Protein AF-A0A960UUC8-F1 (afdb_monomer_lite)

Structure (mmCIF, N/CA/C/O backbone):
data_AF-A0A960UUC8-F1
#
_entry.id   AF-A0A960UUC8-F1
#
loop_
_atom_site.group_PDB
_atom_site.id
_atom_site.type_symbol
_atom_site.label_a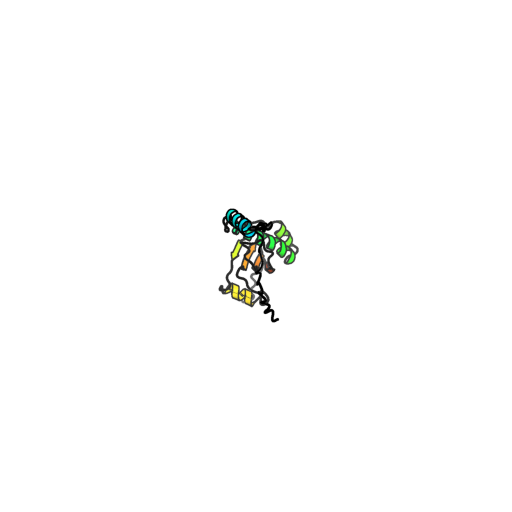tom_id
_atom_site.label_alt_id
_atom_site.label_comp_id
_atom_site.label_asym_id
_atom_site.label_entity_id
_atom_site.label_seq_id
_atom_site.pdbx_PDB_ins_code
_atom_site.Cartn_x
_atom_site.Cartn_y
_atom_site.Cartn_z
_atom_site.occupancy
_atom_site.B_iso_or_equiv
_atom_site.auth_seq_id
_atom_site.auth_comp_id
_atom_site.auth_asym_id
_atom_site.auth_atom_id
_atom_site.pdbx_PDB_model_num
ATOM 1 N N . MET A 1 1 ? -47.569 -48.998 79.749 1.00 40.50 1 MET A N 1
ATOM 2 C CA . MET A 1 1 ? -46.289 -49.192 79.040 1.00 40.50 1 MET A CA 1
ATOM 3 C C . MET A 1 1 ? -46.580 -49.240 77.546 1.00 40.50 1 MET A C 1
ATOM 5 O O . MET A 1 1 ? -47.099 -50.248 77.099 1.00 40.50 1 MET A O 1
ATOM 9 N N . LEU A 1 2 ? -46.364 -48.131 76.827 1.00 38.78 2 LEU A N 1
ATOM 10 C CA . LEU A 1 2 ? -46.160 -48.044 75.367 1.00 38.78 2 LEU A CA 1
ATOM 11 C C . LEU A 1 2 ? -45.965 -46.560 75.017 1.00 38.78 2 LEU A C 1
ATOM 13 O O . LEU A 1 2 ? -46.898 -45.767 75.089 1.00 38.78 2 LEU A O 1
ATOM 17 N N . VAL A 1 3 ? -44.715 -46.189 74.741 1.00 39.50 3 VAL A N 1
ATOM 18 C CA . VAL A 1 3 ? -44.291 -44.844 74.336 1.00 39.50 3 VAL A CA 1
ATOM 19 C C . VAL A 1 3 ? -44.270 -44.823 72.809 1.00 39.50 3 VAL A C 1
ATOM 21 O O . VAL A 1 3 ? -43.495 -45.552 72.198 1.00 39.50 3 VAL A O 1
ATOM 24 N N . LEU A 1 4 ? -45.133 -44.013 72.196 1.00 42.62 4 LEU A N 1
ATOM 25 C CA . LEU A 1 4 ? -45.117 -43.730 70.760 1.00 42.62 4 LEU A CA 1
ATOM 26 C C . LEU A 1 4 ? -44.218 -42.512 70.517 1.00 42.62 4 LEU A C 1
ATOM 28 O O . LEU A 1 4 ? -44.592 -41.383 70.825 1.00 42.62 4 LEU A O 1
ATOM 32 N N . LEU A 1 5 ? -43.015 -42.758 69.994 1.00 43.03 5 LEU A N 1
ATOM 33 C CA . LEU A 1 5 ? -42.084 -41.723 69.548 1.00 43.03 5 LEU A CA 1
ATOM 34 C C . LEU A 1 5 ? -42.524 -41.193 68.174 1.00 43.03 5 LEU A C 1
ATOM 36 O O . LEU A 1 5 ? -42.423 -41.893 67.169 1.00 43.03 5 LEU A O 1
ATOM 40 N N . TYR A 1 6 ? -42.990 -39.946 68.135 1.00 46.00 6 TYR A N 1
ATOM 41 C CA . TYR A 1 6 ? -43.136 -39.166 66.906 1.00 46.00 6 TYR A CA 1
ATOM 42 C C . TYR A 1 6 ? -41.778 -38.556 66.542 1.00 46.00 6 TYR A C 1
ATOM 44 O O . TYR A 1 6 ? -41.257 -37.720 67.279 1.00 46.00 6 TYR A O 1
ATOM 52 N N . ILE A 1 7 ? -41.204 -38.951 65.405 1.00 52.28 7 ILE A N 1
ATOM 53 C CA . ILE A 1 7 ? -40.019 -38.300 64.837 1.00 52.28 7 ILE A CA 1
ATOM 54 C C . ILE A 1 7 ? -40.507 -37.234 63.851 1.00 52.28 7 ILE A C 1
ATOM 56 O O . ILE A 1 7 ? -40.934 -37.550 62.744 1.00 52.28 7 ILE A O 1
ATOM 60 N N . PHE A 1 8 ? -40.452 -35.965 64.256 1.00 45.69 8 PHE A N 1
ATOM 61 C CA . PHE A 1 8 ? -40.544 -34.827 63.342 1.00 45.69 8 PHE A CA 1
ATOM 62 C C . PHE A 1 8 ? -39.159 -34.584 62.730 1.00 45.69 8 PHE A C 1
ATOM 64 O O . PHE A 1 8 ? -38.257 -34.085 63.399 1.00 45.69 8 PHE A O 1
ATOM 71 N N . THR A 1 9 ? -38.972 -34.915 61.455 1.00 47.56 9 THR A N 1
ATOM 72 C CA . THR A 1 9 ? -37.813 -34.443 60.689 1.00 47.56 9 THR A CA 1
ATOM 73 C C . THR A 1 9 ? -38.086 -33.018 60.217 1.00 47.56 9 THR A C 1
ATOM 75 O O . THR A 1 9 ? -38.813 -32.804 59.248 1.00 47.56 9 THR A O 1
ATOM 78 N N . ALA A 1 10 ? -37.521 -32.031 60.912 1.00 47.19 10 ALA A N 1
ATOM 79 C CA . ALA A 1 10 ? -37.487 -30.655 60.435 1.00 47.19 10 ALA A CA 1
ATOM 80 C C . ALA A 1 10 ? -36.503 -30.558 59.257 1.00 47.19 10 ALA A C 1
ATOM 82 O O . ALA A 1 10 ? -35.291 -30.663 59.434 1.00 47.19 10 ALA A O 1
ATOM 83 N N . PHE A 1 11 ? -37.029 -30.372 58.047 1.00 48.34 11 PHE A N 1
ATOM 84 C CA . PHE A 1 11 ? -36.235 -30.059 56.863 1.00 48.34 11 PHE A CA 1
ATOM 85 C C . PHE A 1 11 ? -35.792 -28.591 56.966 1.00 48.34 11 PHE A C 1
ATOM 87 O O . PHE A 1 11 ? -36.546 -27.676 56.639 1.00 48.34 11 PHE A O 1
ATOM 94 N N . GLN A 1 12 ? -34.593 -28.347 57.496 1.00 47.09 12 GLN A N 1
ATOM 95 C CA . GLN A 1 12 ? -33.979 -27.022 57.451 1.00 47.09 12 GLN A CA 1
ATOM 96 C C . GLN A 1 12 ? -33.440 -26.790 56.036 1.00 47.09 12 GLN A C 1
ATOM 98 O O . GLN A 1 12 ? -32.377 -27.291 55.675 1.00 47.09 12 GLN A O 1
ATOM 103 N N . GLY A 1 13 ? -34.188 -26.040 55.221 1.00 57.19 13 GLY A N 1
ATOM 104 C CA . GLY A 1 13 ? -33.632 -25.431 54.011 1.00 57.19 13 GLY A CA 1
ATOM 105 C C . GLY A 1 13 ? -32.428 -24.540 54.364 1.00 57.19 13 GLY A C 1
ATOM 106 O O . GLY A 1 13 ? -32.327 -24.080 55.506 1.00 57.19 13 GLY A O 1
ATOM 107 N N . PRO A 1 14 ? -31.493 -24.305 53.427 1.00 52.16 14 PRO A N 1
ATOM 108 C CA . PRO A 1 14 ? -30.281 -23.547 53.713 1.00 52.16 14 PRO A CA 1
ATOM 109 C C . PRO A 1 14 ? -30.632 -22.132 54.195 1.00 52.16 14 PRO A C 1
ATOM 111 O O . PRO A 1 14 ? -31.214 -21.332 53.466 1.00 52.16 14 PRO A O 1
ATOM 114 N N . GLN A 1 15 ? -30.277 -21.838 55.447 1.00 55.38 15 GLN A N 1
ATOM 115 C CA . GLN A 1 15 ? -30.398 -20.516 56.058 1.00 55.38 15 GLN A CA 1
ATOM 116 C C . GLN A 1 15 ? -29.328 -19.595 55.464 1.00 55.38 15 GLN A C 1
ATOM 118 O O . GLN A 1 15 ? -28.169 -19.623 55.881 1.00 55.38 15 GLN A O 1
ATOM 123 N N . ILE A 1 16 ? -29.699 -18.787 54.471 1.00 58.50 16 ILE A N 1
ATOM 124 C CA . ILE A 1 16 ? -28.826 -17.728 53.957 1.00 58.50 16 ILE A CA 1
ATOM 125 C C . ILE A 1 16 ? -28.850 -16.580 54.979 1.00 58.50 16 ILE A C 1
ATOM 127 O O . ILE A 1 16 ? -29.887 -15.972 55.230 1.00 58.50 16 ILE A O 1
ATOM 131 N N . SER A 1 17 ? -27.705 -16.331 55.614 1.00 53.59 17 SER A N 1
ATOM 132 C CA . SER A 1 17 ? -27.506 -15.307 56.650 1.00 53.59 17 SER A CA 1
ATOM 133 C C . SER A 1 17 ? -27.859 -13.881 56.167 1.00 53.59 17 SER A C 1
ATOM 135 O O . SER A 1 17 ? -27.459 -13.518 55.058 1.00 53.59 17 SER A O 1
ATOM 137 N N . PRO A 1 18 ? -28.474 -13.016 57.010 1.00 52.72 18 PRO A N 1
ATOM 138 C CA . PRO A 1 18 ? -28.721 -11.594 56.707 1.00 52.72 18 PRO A CA 1
ATOM 139 C C . PRO A 1 18 ? -27.445 -10.759 56.499 1.00 52.72 18 PRO A C 1
ATOM 141 O O . PRO A 1 18 ? -27.513 -9.623 56.037 1.00 52.72 18 PRO A O 1
ATOM 144 N N . TRP A 1 19 ? -26.279 -11.307 56.857 1.00 43.59 19 TRP A N 1
ATOM 145 C CA . TRP A 1 19 ? -24.968 -10.658 56.755 1.00 43.59 19 TRP A CA 1
ATOM 146 C C . TRP A 1 19 ? -24.202 -11.020 55.488 1.00 43.59 19 TRP A C 1
ATOM 148 O O . TRP A 1 19 ? -23.031 -10.654 55.368 1.00 43.59 19 TRP A O 1
ATOM 158 N N . ALA A 1 20 ? -24.833 -11.710 54.536 1.00 48.94 20 ALA A N 1
ATOM 159 C CA . ALA A 1 20 ? -24.329 -11.774 53.175 1.00 48.94 20 ALA A CA 1
ATOM 160 C C . ALA A 1 20 ? -24.426 -10.368 52.562 1.00 48.94 20 ALA A C 1
ATOM 162 O O . ALA A 1 20 ? -25.294 -10.080 51.741 1.00 48.94 20 ALA A O 1
ATOM 163 N N . LYS A 1 21 ? -23.530 -9.461 52.985 1.00 53.62 21 LYS A N 1
ATOM 164 C CA . LYS A 1 21 ? -23.142 -8.320 52.168 1.00 53.62 21 LYS A CA 1
ATOM 165 C C . LYS A 1 21 ? -22.867 -8.922 50.804 1.00 53.62 21 LYS A C 1
ATOM 167 O O . LYS A 1 21 ? -22.003 -9.791 50.689 1.00 53.62 21 LYS A O 1
ATOM 172 N N . ILE A 1 22 ? -23.629 -8.490 49.807 1.00 57.94 22 ILE A N 1
ATOM 173 C CA . ILE A 1 22 ? -23.213 -8.587 48.419 1.00 57.94 22 ILE A CA 1
ATOM 174 C C . ILE A 1 22 ? -21.853 -7.897 48.424 1.00 57.94 22 ILE A C 1
ATOM 176 O O . ILE A 1 22 ? -21.765 -6.674 48.502 1.00 57.94 22 ILE A O 1
ATOM 180 N N . VAL A 1 23 ? -20.790 -8.690 48.535 1.00 55.22 23 VAL A N 1
ATOM 181 C CA . VAL A 1 23 ? -19.443 -8.214 48.295 1.00 55.22 23 VAL A CA 1
ATOM 182 C C . VAL A 1 23 ? -19.514 -7.893 46.820 1.00 55.22 23 VAL A C 1
ATOM 184 O O . VAL A 1 23 ? -19.532 -8.814 46.004 1.00 55.22 23 VAL A O 1
ATOM 187 N N . GLU A 1 24 ? -19.711 -6.615 46.490 1.00 57.19 24 GLU A N 1
ATOM 188 C CA . GLU A 1 24 ? -19.490 -6.146 45.133 1.00 57.19 24 GLU A CA 1
ATOM 189 C C . GLU A 1 24 ? -18.109 -6.664 44.769 1.00 57.19 24 GLU A C 1
ATOM 191 O O . GLU A 1 24 ? -17.103 -6.282 45.375 1.00 57.19 24 GLU A O 1
ATOM 196 N N . GLN A 1 25 ? -18.086 -7.667 43.891 1.00 60.41 25 GLN A N 1
ATOM 197 C CA . GLN A 1 25 ? -16.828 -8.218 43.446 1.00 60.41 25 GLN A CA 1
ATOM 198 C C . GLN A 1 25 ? -16.075 -7.053 42.809 1.00 60.41 25 GLN A C 1
ATOM 200 O O . GLN A 1 25 ? -16.657 -6.361 41.966 1.00 60.41 25 GLN A O 1
ATOM 205 N N . PRO A 1 26 ? -14.823 -6.791 43.208 1.00 60.09 26 PRO A N 1
ATOM 206 C CA . PRO A 1 26 ? -14.022 -5.798 42.518 1.00 60.09 26 PRO A CA 1
ATOM 207 C C . PRO A 1 26 ? -13.997 -6.169 41.030 1.00 60.09 26 PRO A C 1
ATOM 209 O O . PRO A 1 26 ? -13.594 -7.273 40.669 1.00 60.09 26 PRO A O 1
ATOM 212 N N . GLY A 1 27 ? -14.510 -5.270 40.189 1.00 61.78 27 GLY A N 1
ATOM 213 C CA . GLY A 1 27 ? -14.677 -5.494 38.754 1.00 61.78 27 GLY A CA 1
ATOM 214 C C . GLY A 1 27 ? -16.106 -5.780 38.271 1.00 61.78 27 GLY A C 1
ATOM 215 O O . GLY A 1 27 ? -16.310 -5.975 37.073 1.00 61.78 27 GLY A O 1
ATOM 216 N N . ALA A 1 28 ? -17.109 -5.781 39.155 1.00 65.50 28 ALA A N 1
ATOM 217 C CA . ALA A 1 28 ? -18.506 -5.777 38.732 1.00 65.50 28 ALA A CA 1
ATOM 218 C C . ALA A 1 28 ? -18.775 -4.523 37.876 1.00 65.50 28 ALA A C 1
ATOM 220 O O . ALA A 1 28 ? -18.612 -3.410 38.368 1.00 65.50 28 ALA A O 1
ATOM 221 N N . LYS A 1 29 ? -19.206 -4.718 36.620 1.00 77.56 29 LYS A N 1
ATOM 222 C CA . LYS A 1 29 ? -19.505 -3.679 35.607 1.00 77.56 29 LYS A CA 1
ATOM 223 C C . LYS A 1 29 ? -18.319 -3.069 34.847 1.00 77.56 29 LYS A C 1
ATOM 225 O O . LYS A 1 29 ? -18.492 -2.050 34.183 1.00 77.56 29 LYS A O 1
ATOM 230 N N . LEU A 1 30 ? -17.136 -3.688 34.875 1.00 83.50 30 LEU A N 1
ATOM 231 C CA . LEU A 1 30 ? -16.018 -3.244 34.022 1.00 83.50 30 LEU A CA 1
ATOM 232 C C . LEU A 1 30 ? -16.343 -3.322 32.524 1.00 83.50 30 LEU A C 1
ATOM 234 O O . LEU A 1 30 ? -15.829 -2.535 31.739 1.00 83.50 30 LEU A O 1
ATOM 238 N N . ASP A 1 31 ? -17.193 -4.265 32.127 1.00 80.50 31 ASP A N 1
ATOM 239 C CA . ASP A 1 31 ? -17.730 -4.384 30.773 1.00 80.50 31 ASP A CA 1
ATOM 240 C C . ASP A 1 31 ? -18.578 -3.167 30.383 1.00 80.50 31 ASP A C 1
ATOM 242 O O . ASP A 1 31 ? -18.414 -2.630 29.288 1.00 80.50 31 ASP A O 1
ATOM 246 N N . GLN A 1 32 ? -19.427 -2.696 31.297 1.00 85.44 32 GLN A N 1
ATOM 247 C CA . GLN A 1 32 ? -20.218 -1.484 31.117 1.00 85.44 32 GLN A CA 1
ATOM 248 C C . GLN A 1 32 ? -19.322 -0.239 31.050 1.00 85.44 32 GLN A C 1
ATOM 250 O O . GLN A 1 32 ? -19.432 0.540 30.110 1.00 85.44 32 GLN A O 1
ATOM 255 N N . GLU A 1 33 ? -18.388 -0.085 31.991 1.00 86.31 33 GLU A N 1
ATOM 256 C CA . GLU A 1 33 ? -17.463 1.056 32.030 1.00 86.31 33 GLU A CA 1
ATOM 257 C C . GLU A 1 33 ? -16.562 1.109 30.783 1.00 86.31 33 GLU A C 1
ATOM 259 O O . GLU A 1 33 ? -16.320 2.181 30.219 1.00 86.31 33 GLU A O 1
ATOM 264 N N . TYR A 1 34 ? -16.122 -0.056 30.295 1.00 82.38 34 TYR A N 1
ATOM 265 C CA . TYR A 1 34 ? -15.408 -0.187 29.029 1.00 82.38 34 TYR A CA 1
ATOM 266 C C . TYR A 1 34 ? -16.282 0.209 27.837 1.00 82.38 34 TYR A C 1
ATOM 268 O O . TYR A 1 34 ? -15.827 0.960 26.975 1.00 82.38 34 TYR A O 1
ATOM 276 N N . TYR A 1 35 ? -17.522 -0.286 27.768 1.00 82.00 35 TYR A N 1
ATOM 277 C CA . TYR A 1 35 ? -18.433 0.001 26.661 1.00 82.00 35 TYR A CA 1
ATOM 278 C C . TYR A 1 35 ? -18.805 1.485 26.597 1.00 82.00 35 TYR A C 1
ATOM 280 O O . TYR A 1 35 ? -18.748 2.075 25.519 1.00 82.00 35 TYR A O 1
ATOM 288 N N . ASP A 1 36 ? -19.089 2.106 27.739 1.00 85.50 36 ASP A N 1
ATOM 289 C CA . ASP A 1 36 ? -19.419 3.528 27.833 1.00 85.50 36 ASP A CA 1
ATOM 290 C C . ASP A 1 36 ? -18.206 4.389 27.434 1.00 85.50 36 ASP A C 1
ATOM 292 O O . ASP A 1 36 ? -18.311 5.250 26.560 1.00 85.50 36 ASP A O 1
ATOM 296 N N . SER A 1 37 ? -17.010 4.057 27.937 1.00 80.69 37 SER A N 1
ATOM 297 C CA . SER A 1 37 ? -15.757 4.718 27.528 1.00 80.69 37 SER A CA 1
ATOM 298 C C . SER A 1 37 ? -15.440 4.518 26.036 1.00 80.69 37 SER A C 1
ATOM 300 O O . SER A 1 37 ? -14.901 5.404 25.364 1.00 80.69 37 SER A O 1
ATOM 302 N N . TYR A 1 38 ? -15.761 3.348 25.479 1.00 76.94 38 TYR A N 1
ATOM 303 C CA . TYR A 1 38 ? -15.607 3.049 24.055 1.00 76.94 38 TYR A CA 1
ATOM 304 C C . TYR A 1 38 ? -16.574 3.870 23.190 1.00 76.94 38 TYR A C 1
ATOM 306 O O . TYR A 1 38 ? -16.179 4.382 22.140 1.00 76.94 38 TYR A O 1
ATOM 314 N N . LEU A 1 39 ? -17.825 4.032 23.625 1.00 76.62 39 LEU A N 1
ATOM 315 C CA . LEU A 1 39 ? -18.806 4.869 22.940 1.00 76.62 39 LEU A CA 1
ATOM 316 C C . LEU A 1 39 ? -18.430 6.352 22.999 1.00 76.62 39 LEU A C 1
ATOM 318 O O . LEU A 1 39 ? -18.475 7.014 21.963 1.00 76.62 39 LEU A O 1
ATOM 322 N N . ASP A 1 40 ? -17.978 6.846 24.151 1.00 72.31 40 ASP A N 1
ATOM 323 C CA . ASP A 1 40 ? -17.545 8.239 24.320 1.00 72.31 40 ASP A CA 1
ATOM 324 C C . ASP A 1 40 ? -16.278 8.560 23.514 1.00 72.31 40 ASP A C 1
ATOM 326 O O . ASP A 1 40 ? -16.077 9.683 23.044 1.00 72.31 40 ASP A O 1
ATOM 330 N N . SER A 1 41 ? -15.424 7.558 23.293 1.00 66.44 41 SER A N 1
ATOM 331 C CA . SER A 1 41 ? -14.200 7.694 22.498 1.00 66.44 41 SER A CA 1
ATOM 332 C C . SER A 1 41 ? -14.399 7.490 20.994 1.00 66.44 41 SER A C 1
ATOM 334 O O . SER A 1 41 ? -13.427 7.639 20.239 1.00 66.44 41 SER A O 1
ATOM 336 N N . LYS A 1 42 ? -15.627 7.205 20.519 1.00 61.78 42 LYS A N 1
ATOM 337 C CA . LYS A 1 42 ? -15.925 7.094 19.083 1.00 61.78 42 LYS A CA 1
ATOM 338 C C . LYS A 1 42 ? -15.724 8.435 18.379 1.00 61.78 42 LYS A C 1
ATOM 340 O O . LYS A 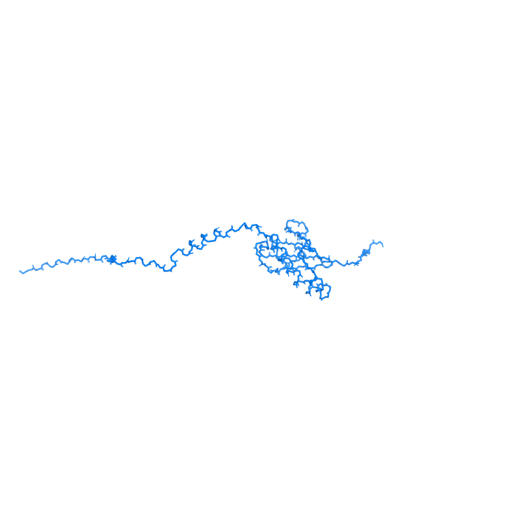1 42 ? -16.643 9.213 18.136 1.00 61.78 42 LYS A O 1
ATOM 345 N N . LYS A 1 43 ? -14.491 8.658 17.933 1.00 64.56 43 LYS A N 1
ATOM 346 C CA . LYS A 1 43 ? -14.201 9.538 16.804 1.00 64.56 43 LYS A CA 1
ATOM 347 C C . LYS A 1 43 ? -14.909 8.987 15.570 1.00 64.56 43 LYS A C 1
ATOM 349 O O . LYS A 1 43 ? -15.127 7.779 15.461 1.00 64.56 43 LYS A O 1
ATOM 354 N N . ASN A 1 44 ? -15.244 9.875 14.635 1.00 69.56 44 ASN A N 1
ATOM 355 C CA . ASN A 1 44 ? -15.798 9.482 13.344 1.00 69.56 44 ASN A CA 1
ATOM 356 C C . ASN A 1 44 ? -14.935 8.339 12.750 1.00 69.56 44 ASN A C 1
ATOM 358 O O . ASN A 1 44 ? -13.749 8.569 12.500 1.00 69.56 44 ASN A O 1
ATOM 362 N N . PRO A 1 45 ? -15.482 7.122 12.551 1.00 64.69 45 PRO A N 1
ATOM 363 C CA . PRO A 1 45 ? -14.712 5.958 12.096 1.00 64.69 45 PRO A CA 1
ATOM 364 C C . PRO A 1 45 ? -14.076 6.175 10.714 1.00 64.69 45 PRO A C 1
ATOM 366 O O . PRO A 1 45 ? -13.080 5.528 10.367 1.00 64.69 45 PRO A O 1
ATOM 369 N N . ASP A 1 46 ? -14.615 7.125 9.951 1.00 69.69 46 ASP A N 1
ATOM 370 C CA . ASP A 1 46 ? -14.142 7.497 8.624 1.00 69.69 46 ASP A CA 1
ATOM 371 C C . ASP A 1 46 ? -12.994 8.516 8.663 1.00 69.69 46 ASP A C 1
ATOM 373 O O . ASP A 1 46 ? -12.258 8.661 7.683 1.00 69.69 46 ASP A O 1
ATOM 377 N N . ALA A 1 47 ? -12.779 9.186 9.801 1.00 77.94 47 ALA A N 1
ATOM 378 C CA . ALA A 1 47 ? -11.725 10.182 9.949 1.00 77.94 47 ALA A CA 1
ATOM 379 C C . ALA A 1 47 ? -10.339 9.535 9.814 1.00 77.94 47 ALA A C 1
ATOM 381 O O . ALA A 1 47 ? -9.924 8.732 10.650 1.00 77.94 47 ALA A O 1
ATOM 382 N N . GLY A 1 48 ? -9.608 9.894 8.759 1.00 82.75 48 GLY A N 1
ATOM 383 C CA . GLY A 1 48 ? -8.252 9.400 8.506 1.00 82.75 48 GLY A CA 1
ATOM 384 C C . GLY A 1 48 ? -8.174 8.051 7.784 1.00 82.75 48 GLY A C 1
ATOM 385 O O . GLY A 1 48 ? -7.086 7.494 7.703 1.00 82.75 48 GLY A O 1
ATOM 386 N N . LYS A 1 49 ? -9.276 7.516 7.232 1.00 90.25 49 LYS A N 1
ATOM 387 C CA . LYS A 1 49 ? -9.238 6.292 6.398 1.00 90.25 49 LYS A CA 1
ATOM 388 C C . LYS A 1 49 ? -8.267 6.405 5.223 1.00 90.25 49 LYS A C 1
ATOM 390 O O . LYS A 1 49 ? -7.426 5.534 5.027 1.00 90.25 49 LYS A O 1
ATOM 395 N N . LYS A 1 50 ? -8.361 7.513 4.479 1.00 91.38 50 LYS A N 1
ATOM 396 C CA . LYS A 1 50 ? -7.484 7.797 3.337 1.00 91.38 50 LYS A CA 1
ATOM 397 C C . LYS A 1 50 ? -6.014 7.835 3.756 1.00 91.38 50 LYS A C 1
ATOM 399 O O . LYS A 1 50 ? -5.192 7.157 3.158 1.00 91.38 50 LYS A O 1
ATOM 404 N N . GLU A 1 51 ? -5.707 8.578 4.815 1.00 91.88 51 GLU A N 1
ATOM 405 C CA . GLU A 1 51 ? -4.346 8.691 5.348 1.00 91.88 51 GLU A CA 1
ATOM 406 C C . GLU A 1 51 ? -3.805 7.331 5.820 1.00 91.88 51 GLU A C 1
ATOM 408 O O . GLU A 1 51 ? -2.658 6.985 5.548 1.00 91.88 51 GLU A O 1
ATOM 413 N N . ARG A 1 52 ? -4.635 6.519 6.488 1.00 92.56 52 ARG A N 1
ATOM 414 C CA . ARG A 1 52 ? -4.277 5.150 6.891 1.00 92.56 52 ARG A CA 1
ATOM 415 C C . ARG A 1 52 ? -3.943 4.270 5.687 1.00 92.56 52 ARG A C 1
ATOM 417 O O . ARG A 1 52 ? -2.899 3.619 5.700 1.00 92.56 52 ARG A O 1
ATOM 424 N N . LEU A 1 53 ? -4.775 4.294 4.647 1.00 94.00 53 LEU A N 1
ATOM 425 C CA . LEU A 1 53 ? -4.518 3.561 3.409 1.00 94.00 53 LEU A CA 1
ATOM 426 C C . LEU A 1 53 ? -3.216 4.024 2.748 1.00 94.00 53 LEU A C 1
ATOM 428 O O . LEU A 1 53 ? -2.356 3.197 2.462 1.00 94.00 53 LEU A O 1
ATOM 432 N N . GLU A 1 54 ? -3.026 5.331 2.566 1.00 94.88 54 GLU A N 1
ATOM 433 C CA . GLU A 1 54 ? -1.801 5.888 1.979 1.00 94.88 54 GLU A CA 1
ATOM 434 C C . GLU A 1 54 ? -0.552 5.495 2.783 1.00 94.88 54 GLU A C 1
ATOM 436 O O . GLU A 1 54 ? 0.473 5.138 2.202 1.00 94.88 54 GLU A O 1
ATOM 441 N N . ASN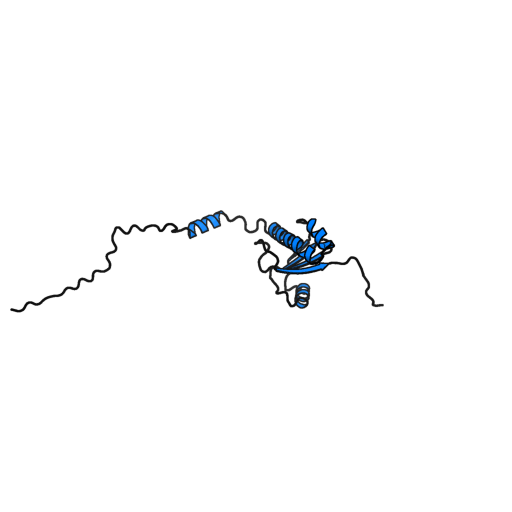 A 1 55 ? -0.641 5.466 4.114 1.00 94.12 55 ASN A N 1
ATOM 442 C CA . ASN A 1 55 ? 0.447 5.008 4.976 1.00 94.12 55 ASN A CA 1
ATOM 443 C C . ASN A 1 55 ? 0.744 3.510 4.810 1.00 94.12 55 ASN A C 1
ATOM 445 O O . ASN A 1 55 ? 1.914 3.123 4.752 1.00 94.12 55 ASN A O 1
ATOM 449 N N . ASN A 1 56 ? -0.284 2.664 4.704 1.00 95.25 56 ASN A N 1
ATOM 450 C CA . ASN A 1 56 ? -0.117 1.233 4.436 1.00 95.25 56 ASN A CA 1
ATOM 451 C C . ASN A 1 56 ? 0.523 0.984 3.064 1.00 95.25 56 ASN A C 1
ATOM 453 O O . ASN A 1 56 ? 1.471 0.201 2.960 1.00 95.25 56 ASN A O 1
ATOM 457 N N . LEU A 1 57 ? 0.060 1.683 2.025 1.00 96.00 57 LEU A N 1
ATOM 458 C CA . LEU A 1 57 ? 0.623 1.587 0.678 1.00 96.00 57 LEU A CA 1
ATOM 459 C C . LEU A 1 57 ? 2.079 2.068 0.659 1.00 96.00 57 LEU A C 1
ATOM 461 O O . LEU A 1 57 ? 2.948 1.378 0.131 1.00 96.00 57 LEU A O 1
ATOM 465 N N . LEU A 1 58 ? 2.391 3.193 1.307 1.00 96.31 58 LEU A N 1
ATOM 466 C CA . LEU A 1 58 ? 3.761 3.696 1.400 1.00 96.31 58 LEU A CA 1
ATOM 467 C C . LEU A 1 58 ? 4.693 2.710 2.117 1.00 96.31 58 LEU A C 1
ATOM 469 O O . LEU A 1 58 ? 5.816 2.478 1.664 1.00 96.31 58 LEU A O 1
ATOM 473 N N . ARG A 1 59 ? 4.241 2.122 3.232 1.00 95.19 59 ARG A N 1
ATOM 474 C CA . ARG A 1 59 ? 4.997 1.089 3.959 1.00 95.19 59 ARG A CA 1
ATOM 475 C C . ARG A 1 59 ? 5.275 -0.119 3.075 1.00 95.19 59 ARG A C 1
ATOM 477 O O . ARG A 1 59 ? 6.416 -0.578 3.033 1.00 95.19 59 ARG A O 1
ATOM 484 N N . MET A 1 60 ? 4.266 -0.587 2.340 1.00 95.81 60 MET A N 1
ATOM 485 C CA . MET A 1 60 ? 4.437 -1.651 1.355 1.00 95.81 60 MET A CA 1
ATOM 486 C C . MET A 1 60 ? 5.504 -1.270 0.326 1.00 95.81 60 MET A C 1
ATOM 488 O O . MET A 1 60 ? 6.446 -2.035 0.142 1.00 95.81 60 MET A O 1
ATOM 492 N N . LEU A 1 61 ? 5.391 -0.105 -0.320 1.00 96.19 61 LEU A N 1
ATOM 493 C CA . LEU A 1 61 ? 6.329 0.335 -1.361 1.00 96.19 61 LEU A CA 1
ATOM 494 C C . LEU A 1 61 ? 7.772 0.354 -0.847 1.00 96.19 61 LEU A C 1
ATOM 496 O O . LEU A 1 61 ? 8.675 -0.175 -1.495 1.00 96.19 61 LEU A O 1
ATOM 500 N N . LYS A 1 62 ? 7.980 0.896 0.356 1.00 95.62 62 LYS A N 1
ATOM 501 C CA . LYS A 1 62 ? 9.300 0.945 0.997 1.00 95.62 62 LYS A CA 1
ATOM 502 C C . LYS A 1 62 ? 9.866 -0.433 1.327 1.00 95.62 62 LYS A C 1
ATOM 504 O O . LYS A 1 62 ? 11.082 -0.581 1.383 1.00 95.62 62 LYS A O 1
ATOM 509 N N . SER A 1 63 ? 9.005 -1.421 1.550 1.00 94.62 63 SER A N 1
ATOM 510 C CA . SER A 1 63 ? 9.410 -2.795 1.839 1.00 94.62 63 SER A CA 1
ATOM 511 C C . SER A 1 63 ? 9.674 -3.611 0.572 1.00 94.62 63 SER A C 1
ATOM 513 O O . SER A 1 63 ? 10.667 -4.334 0.512 1.00 94.62 63 SER A O 1
ATOM 515 N N . ILE A 1 64 ? 8.804 -3.499 -0.437 1.00 94.88 64 ILE A N 1
ATOM 516 C CA . ILE A 1 64 ? 8.808 -4.388 -1.603 1.00 94.88 64 ILE A CA 1
ATOM 517 C C . ILE A 1 64 ? 9.765 -3.928 -2.701 1.00 94.88 64 ILE A C 1
ATOM 519 O O . ILE A 1 64 ? 10.478 -4.751 -3.267 1.00 94.88 64 ILE A O 1
ATOM 523 N N . LEU A 1 65 ? 9.847 -2.622 -2.977 1.00 95.31 65 LEU A N 1
ATOM 524 C CA . LEU A 1 65 ? 10.660 -2.119 -4.087 1.00 95.31 65 LEU A CA 1
ATOM 525 C C . LEU A 1 65 ? 12.152 -2.462 -3.947 1.00 95.31 65 LEU A C 1
ATOM 527 O O . LEU A 1 65 ? 12.724 -2.901 -4.938 1.00 95.31 65 LEU A O 1
ATOM 531 N N . PRO A 1 66 ? 12.791 -2.360 -2.762 1.00 95.25 66 PRO A N 1
ATOM 532 C CA . PRO A 1 66 ? 14.187 -2.775 -2.607 1.00 95.25 66 PRO A CA 1
ATOM 533 C C . PRO A 1 66 ? 14.414 -4.284 -2.781 1.00 95.25 66 PRO A C 1
ATOM 535 O O . PRO A 1 66 ? 15.544 -4.697 -3.027 1.00 95.25 66 PRO A O 1
ATOM 538 N N . ARG A 1 67 ? 13.372 -5.109 -2.597 1.00 93.50 67 ARG A N 1
ATOM 539 C CA . ARG A 1 67 ? 13.449 -6.571 -2.751 1.00 93.50 67 ARG A CA 1
ATOM 540 C C . ARG A 1 67 ? 13.342 -6.985 -4.217 1.00 93.50 67 ARG A C 1
ATOM 542 O O . ARG A 1 67 ? 14.065 -7.878 -4.636 1.00 93.50 67 ARG A O 1
ATOM 549 N N . GLU A 1 68 ? 12.461 -6.328 -4.968 1.00 93.56 68 GLU A N 1
ATOM 550 C CA . GLU A 1 68 ? 12.188 -6.637 -6.379 1.00 93.56 68 GLU A CA 1
ATOM 551 C C . GLU A 1 68 ? 13.166 -5.940 -7.341 1.00 93.56 68 GLU A C 1
ATOM 553 O O . GLU A 1 68 ? 13.518 -6.492 -8.378 1.00 93.56 68 GLU A O 1
ATOM 558 N N . ASP A 1 69 ? 13.642 -4.739 -6.998 1.00 92.62 69 ASP A N 1
ATOM 559 C CA . ASP A 1 69 ? 14.686 -4.015 -7.731 1.00 92.62 69 ASP A CA 1
ATOM 560 C C . ASP A 1 69 ? 15.714 -3.460 -6.732 1.00 92.62 69 ASP A C 1
ATOM 562 O O . ASP A 1 69 ? 15.546 -2.397 -6.123 1.00 92.62 69 ASP A O 1
ATOM 566 N N . THR A 1 70 ? 16.802 -4.212 -6.560 1.00 90.31 70 THR A N 1
ATOM 567 C CA . THR A 1 70 ? 17.837 -3.975 -5.543 1.00 90.31 70 THR A CA 1
ATOM 568 C C . THR A 1 70 ? 18.582 -2.654 -5.701 1.00 90.31 70 THR A C 1
ATOM 570 O O . THR A 1 70 ? 19.139 -2.159 -4.722 1.00 90.31 70 THR A O 1
ATOM 573 N N . PHE A 1 71 ? 18.578 -2.059 -6.896 1.00 89.44 71 PHE A N 1
ATOM 574 C CA . PHE A 1 71 ? 19.246 -0.787 -7.159 1.00 89.44 71 PHE A CA 1
ATOM 575 C C . PHE A 1 71 ? 18.222 0.330 -7.351 1.00 89.44 71 PHE A C 1
ATOM 577 O O . PHE A 1 71 ? 18.070 1.203 -6.493 1.00 89.44 71 PHE A O 1
ATOM 584 N N . GLY A 1 72 ? 17.480 0.288 -8.462 1.00 92.50 72 GLY A N 1
ATOM 585 C CA . GLY A 1 72 ? 16.540 1.342 -8.832 1.00 92.50 72 GLY A CA 1
ATOM 586 C C . GLY A 1 72 ? 15.365 1.427 -7.864 1.00 92.50 72 GLY A C 1
ATOM 587 O O . GLY A 1 72 ? 14.924 2.524 -7.509 1.00 92.50 72 GLY A O 1
ATOM 588 N N . GLY A 1 73 ? 14.876 0.279 -7.396 1.00 94.31 73 GLY A N 1
ATOM 589 C CA . GLY A 1 73 ? 13.780 0.189 -6.435 1.00 94.31 73 GLY A CA 1
ATOM 590 C C . GLY A 1 73 ? 14.211 0.655 -5.054 1.00 94.31 73 GLY A C 1
ATOM 591 O O . GLY A 1 73 ? 13.511 1.454 -4.432 1.00 94.31 73 GLY A O 1
ATOM 592 N N . ALA A 1 74 ? 15.397 0.241 -4.605 1.00 95.00 74 ALA A N 1
ATOM 593 C CA . ALA A 1 74 ? 15.962 0.662 -3.327 1.00 95.00 74 ALA A CA 1
ATOM 594 C C . ALA A 1 74 ? 16.173 2.182 -3.239 1.00 95.00 74 ALA A C 1
ATOM 596 O O . ALA A 1 74 ? 15.836 2.803 -2.227 1.00 95.00 74 ALA A O 1
ATOM 597 N N . ASP A 1 75 ? 16.696 2.807 -4.294 1.00 95.62 75 ASP A N 1
ATOM 598 C CA . ASP A 1 75 ? 16.916 4.254 -4.307 1.00 95.62 75 ASP A CA 1
ATOM 599 C C . ASP A 1 75 ? 15.625 5.055 -4.463 1.00 95.62 75 ASP A C 1
ATOM 601 O O . ASP A 1 75 ? 15.496 6.134 -3.874 1.00 95.62 75 ASP A O 1
ATOM 605 N N . TYR A 1 76 ? 14.649 4.526 -5.201 1.00 95.56 76 TYR A N 1
ATOM 606 C CA . TYR A 1 76 ? 13.322 5.125 -5.290 1.00 95.56 76 TYR A CA 1
ATOM 607 C C . TYR A 1 76 ? 12.572 5.052 -3.950 1.00 95.56 76 TYR A C 1
ATOM 609 O O . TYR A 1 76 ? 12.033 6.057 -3.482 1.00 95.56 76 TYR A O 1
ATOM 617 N N . ALA A 1 77 ? 12.615 3.900 -3.273 1.00 95.75 77 ALA A N 1
ATOM 618 C CA . ALA A 1 77 ? 11.962 3.663 -1.985 1.00 95.75 77 ALA A CA 1
ATOM 619 C C . ALA A 1 77 ? 12.400 4.644 -0.881 1.00 95.75 77 ALA A C 1
ATOM 621 O O . ALA A 1 77 ? 11.613 4.990 0.002 1.00 95.75 77 ALA A O 1
ATOM 622 N N . LYS A 1 78 ? 13.642 5.142 -0.927 1.00 95.50 78 LYS A N 1
ATOM 623 C CA . LYS A 1 78 ? 14.132 6.168 0.012 1.00 95.50 78 LYS A CA 1
ATOM 624 C C . LYS A 1 78 ? 13.469 7.533 -0.198 1.00 95.50 78 LYS A C 1
ATOM 626 O O . LYS A 1 78 ? 13.391 8.318 0.744 1.00 95.50 78 LYS A O 1
ATOM 631 N N . LYS A 1 79 ? 13.033 7.831 -1.426 1.00 95.94 79 LYS A N 1
ATOM 632 C CA . LYS A 1 79 ? 12.555 9.158 -1.846 1.00 95.94 79 LYS A CA 1
ATOM 633 C C . LYS A 1 79 ? 11.035 9.277 -1.840 1.00 95.94 79 LYS A C 1
ATOM 635 O O . LYS A 1 79 ? 10.549 10.378 -1.611 1.00 95.94 79 LYS A O 1
ATOM 640 N N . VAL A 1 80 ? 10.322 8.173 -2.071 1.00 96.06 80 VAL A N 1
ATOM 641 C CA . VAL A 1 80 ? 8.855 8.154 -2.168 1.00 96.06 80 VAL A CA 1
ATOM 642 C C . VAL A 1 80 ? 8.181 8.599 -0.860 1.00 96.06 80 VAL A C 1
ATOM 644 O O . VAL A 1 80 ? 8.560 8.180 0.244 1.00 96.06 80 VAL A O 1
ATOM 647 N N . LYS A 1 81 ? 7.173 9.464 -0.993 1.00 94.56 81 LYS A N 1
ATOM 648 C CA . LYS A 1 81 ? 6.370 10.059 0.084 1.00 94.56 81 LYS A CA 1
ATOM 649 C C . LYS A 1 81 ? 4.870 9.818 -0.143 1.00 94.56 81 LYS A C 1
ATOM 651 O O . LYS A 1 81 ? 4.474 9.414 -1.238 1.00 94.56 81 LYS A O 1
ATOM 656 N N . PRO A 1 82 ? 4.017 10.055 0.876 1.00 89.25 82 PRO A N 1
ATOM 657 C CA . PRO A 1 82 ? 2.574 10.108 0.659 1.00 89.25 82 PRO A CA 1
ATOM 658 C C . PRO A 1 82 ? 2.241 11.124 -0.442 1.00 89.25 82 PRO A C 1
ATOM 660 O O . PRO A 1 82 ? 2.777 12.232 -0.430 1.00 89.25 82 PRO A O 1
ATOM 663 N N . GLY A 1 83 ? 1.388 10.738 -1.391 1.00 89.44 83 GLY A N 1
ATOM 664 C CA . GLY A 1 83 ? 0.999 11.570 -2.536 1.00 89.44 83 GLY A CA 1
ATOM 665 C C . GLY A 1 83 ? 1.864 11.420 -3.796 1.00 89.44 83 GLY A C 1
ATOM 666 O O . GLY A 1 83 ? 1.433 11.854 -4.858 1.00 89.44 83 GLY A O 1
ATOM 667 N N . ASP A 1 84 ? 3.024 10.754 -3.728 1.00 93.00 84 ASP A N 1
ATOM 668 C CA . ASP A 1 84 ? 3.891 10.504 -4.901 1.00 93.00 84 ASP A CA 1
ATOM 669 C C . ASP A 1 84 ? 3.435 9.302 -5.758 1.00 93.00 84 ASP A C 1
ATOM 671 O O . ASP A 1 84 ? 4.125 8.875 -6.691 1.00 93.00 84 ASP A O 1
ATOM 675 N N . PHE A 1 85 ? 2.305 8.689 -5.414 1.00 96.25 85 PHE A N 1
ATOM 676 C CA . PHE A 1 85 ? 1.785 7.496 -6.066 1.00 96.25 85 PHE A CA 1
ATOM 677 C C . PHE A 1 85 ? 0.276 7.588 -6.261 1.00 96.25 85 PHE A C 1
ATOM 6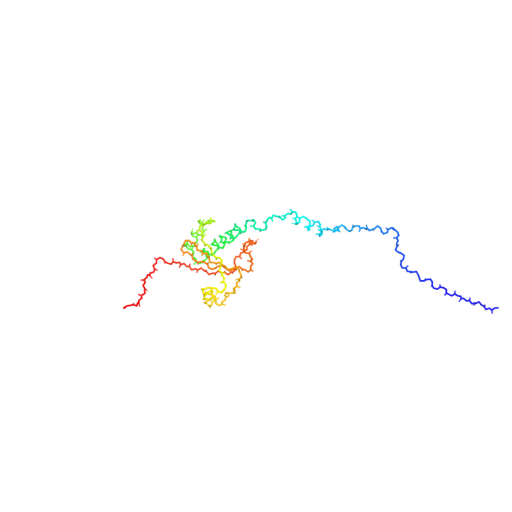79 O O . PHE A 1 85 ? -0.451 8.141 -5.438 1.00 96.25 85 PHE A O 1
ATOM 686 N N . GLU A 1 86 ? -0.180 7.008 -7.362 1.00 97.31 86 GLU A N 1
ATOM 687 C CA . GLU A 1 86 ? -1.591 6.842 -7.690 1.00 97.31 86 GLU A CA 1
ATOM 688 C C . GLU A 1 86 ? -2.020 5.438 -7.274 1.00 97.31 86 GLU A C 1
ATOM 690 O O . GLU A 1 86 ? -1.233 4.490 -7.362 1.00 97.31 86 GLU A O 1
ATOM 695 N N . TYR A 1 87 ? -3.262 5.283 -6.830 1.00 97.06 87 TYR A N 1
ATOM 696 C CA . TYR A 1 87 ? -3.796 3.971 -6.503 1.00 97.06 87 TYR A CA 1
ATOM 697 C C . TYR A 1 87 ? -5.287 3.877 -6.802 1.00 97.06 87 TYR A C 1
ATOM 699 O O . TYR A 1 87 ? -6.028 4.853 -6.697 1.00 97.06 87 TYR A O 1
ATOM 707 N N . GLU A 1 88 ? -5.716 2.671 -7.146 1.00 96.31 88 GLU A N 1
ATOM 708 C CA . GLU A 1 88 ? -7.106 2.332 -7.415 1.00 96.31 88 GLU A CA 1
ATOM 709 C C . GLU A 1 88 ? -7.454 1.051 -6.664 1.00 96.31 88 GLU A C 1
ATOM 711 O O . GLU A 1 88 ? -6.687 0.085 -6.693 1.00 96.31 88 GLU A O 1
ATOM 716 N N . LYS A 1 89 ? -8.612 1.037 -5.995 1.00 96.31 89 LYS A N 1
ATOM 717 C CA . LYS A 1 89 ? -9.185 -0.204 -5.478 1.00 96.31 89 LYS A CA 1
ATOM 718 C C . LYS A 1 89 ? -9.764 -0.983 -6.654 1.00 96.31 89 LYS A C 1
ATOM 720 O O . LYS A 1 89 ? -10.686 -0.498 -7.302 1.00 96.31 89 LYS A O 1
ATOM 725 N N . ILE A 1 90 ? -9.249 -2.181 -6.902 1.00 95.06 90 ILE A N 1
ATOM 726 C CA . ILE A 1 90 ? -9.730 -3.029 -7.991 1.00 95.06 90 ILE A CA 1
ATOM 727 C C . ILE A 1 90 ? -10.738 -4.046 -7.474 1.00 95.06 90 ILE A C 1
ATOM 729 O O . ILE A 1 90 ? -10.615 -4.569 -6.365 1.00 95.06 90 ILE A O 1
ATOM 733 N N . ASP A 1 91 ? -11.722 -4.343 -8.312 1.00 91.38 91 ASP A N 1
ATOM 734 C CA . ASP A 1 91 ? -12.741 -5.340 -8.025 1.00 91.38 91 ASP A CA 1
ATOM 735 C C . ASP A 1 91 ? -12.498 -6.637 -8.807 1.00 91.38 91 ASP A C 1
ATOM 737 O O . ASP A 1 91 ? -11.921 -6.632 -9.900 1.00 91.38 91 ASP A O 1
ATOM 741 N N . ARG A 1 92 ? -12.948 -7.757 -8.239 1.00 89.12 92 ARG A N 1
ATOM 742 C CA . ARG A 1 92 ? -12.847 -9.100 -8.816 1.00 89.12 92 ARG A CA 1
ATOM 743 C C . ARG A 1 92 ? -13.688 -9.269 -10.077 1.00 89.12 92 ARG A C 1
ATOM 745 O O . ARG A 1 92 ? -13.364 -10.139 -10.878 1.00 89.12 92 ARG A O 1
ATOM 752 N N . GLU A 1 93 ? -14.745 -8.483 -10.279 1.00 89.75 93 GLU A N 1
ATOM 753 C CA . GLU A 1 93 ? -15.625 -8.644 -11.445 1.00 89.75 93 GLU A CA 1
ATOM 754 C C . GLU A 1 93 ? -14.996 -8.099 -12.738 1.00 89.75 93 GLU A C 1
ATOM 756 O O . GLU A 1 93 ? -15.279 -8.589 -13.844 1.00 89.75 93 GLU A O 1
ATOM 761 N N . SER A 1 94 ? -14.071 -7.141 -12.608 1.00 93.12 94 SER A N 1
ATOM 762 C CA . SER A 1 94 ? -13.310 -6.578 -13.724 1.00 93.12 94 SER A CA 1
ATOM 763 C C . SER A 1 94 ? -12.634 -7.676 -14.546 1.00 93.12 94 SER A C 1
ATOM 765 O O . SER A 1 94 ? -11.953 -8.557 -14.013 1.00 93.12 94 SER A O 1
ATOM 767 N N . MET A 1 95 ? -12.797 -7.615 -15.872 1.00 94.19 95 MET A N 1
ATOM 768 C CA . MET A 1 95 ? -12.171 -8.581 -16.781 1.00 94.19 95 MET A CA 1
ATOM 769 C C . MET A 1 95 ? -10.641 -8.581 -16.655 1.00 94.19 95 MET A C 1
ATOM 771 O O . MET A 1 95 ? -10.015 -9.630 -16.778 1.00 94.19 95 MET A O 1
ATOM 775 N N . TYR A 1 96 ? -10.052 -7.424 -16.337 1.00 93.94 96 TYR A N 1
ATOM 776 C CA . TYR A 1 96 ? -8.613 -7.288 -16.137 1.00 93.94 96 TYR A CA 1
ATOM 777 C C . TYR A 1 96 ? -8.163 -7.950 -14.837 1.00 93.94 96 TYR A C 1
ATOM 779 O O . TYR A 1 96 ? -7.199 -8.708 -14.850 1.00 93.94 96 TYR A O 1
ATOM 787 N N . THR A 1 97 ? -8.884 -7.736 -13.731 1.00 92.38 97 THR A N 1
ATOM 788 C CA . THR A 1 97 ? -8.574 -8.392 -12.451 1.00 92.38 97 THR A CA 1
ATOM 789 C C . THR A 1 97 ? -8.676 -9.905 -12.581 1.00 92.38 97 THR A C 1
ATOM 791 O O . THR A 1 97 ? -7.797 -10.617 -12.108 1.00 92.38 97 THR A O 1
ATOM 794 N N . ARG A 1 98 ? -9.704 -10.408 -13.278 1.00 91.62 98 ARG A N 1
ATOM 795 C CA . ARG A 1 98 ? -9.850 -11.845 -13.551 1.00 91.62 98 ARG A CA 1
ATOM 796 C C . ARG A 1 98 ? -8.689 -12.401 -14.363 1.00 91.62 98 ARG A C 1
ATOM 798 O O . ARG A 1 98 ? -8.169 -13.445 -13.994 1.00 91.62 98 ARG A O 1
ATOM 805 N N . GLY A 1 99 ? -8.261 -11.696 -15.411 1.00 92.81 99 GLY A N 1
ATOM 806 C CA . GLY A 1 99 ? -7.075 -12.072 -16.181 1.00 92.81 99 GLY A CA 1
ATOM 807 C C . GLY A 1 99 ? -5.817 -12.116 -15.311 1.00 92.81 99 GLY A C 1
ATOM 808 O O . GLY A 1 99 ? -5.110 -13.113 -15.308 1.00 92.81 99 GLY A O 1
ATOM 809 N N . ILE A 1 100 ? -5.580 -11.087 -14.493 1.00 91.81 100 ILE A N 1
ATOM 810 C CA . ILE A 1 100 ? -4.425 -11.037 -13.583 1.00 91.81 100 ILE A CA 1
ATOM 811 C C . ILE A 1 100 ? -4.444 -12.203 -12.585 1.00 91.81 100 ILE A C 1
ATOM 813 O O . ILE A 1 100 ? -3.421 -12.846 -12.380 1.00 91.81 100 ILE A O 1
ATOM 817 N N . LEU A 1 101 ? -5.591 -12.480 -11.959 1.00 91.19 101 LEU A N 1
ATOM 818 C CA . LEU A 1 101 ? -5.725 -13.563 -10.981 1.00 91.19 101 LEU A CA 1
ATOM 819 C C . LEU A 1 101 ? -5.622 -14.951 -11.622 1.00 91.19 101 LEU A C 1
ATOM 821 O O . LEU A 1 101 ? -5.141 -15.871 -10.973 1.00 91.19 101 LEU A O 1
ATOM 825 N N . HIS A 1 102 ? -6.048 -15.093 -12.879 1.00 91.12 102 HIS A N 1
ATOM 826 C CA . HIS A 1 102 ? -5.848 -16.314 -13.656 1.00 91.12 102 HIS A CA 1
ATOM 827 C C . HIS A 1 102 ? -4.358 -16.575 -13.903 1.00 91.12 102 HIS A C 1
ATOM 829 O O . HIS A 1 102 ? -3.885 -17.672 -13.655 1.00 91.12 102 HIS A O 1
ATOM 835 N N . GLU A 1 103 ? -3.596 -15.557 -14.311 1.00 90.12 103 GLU A N 1
ATOM 836 C CA . GLU A 1 103 ? -2.144 -15.693 -14.505 1.00 90.12 103 GLU A CA 1
ATOM 837 C C . GLU A 1 103 ? -1.379 -15.890 -13.182 1.00 90.12 103 GLU A C 1
ATOM 839 O O . GLU A 1 103 ? -0.288 -16.459 -13.149 1.00 90.12 103 GLU A O 1
ATOM 844 N N . LEU A 1 104 ? -1.934 -15.405 -12.069 1.00 89.12 104 LEU A N 1
ATOM 845 C CA . LEU A 1 104 ? -1.344 -15.483 -10.735 1.00 89.12 104 LEU A CA 1
ATOM 846 C C . LEU A 1 104 ? -2.071 -16.520 -9.869 1.00 89.12 104 LEU A C 1
ATOM 848 O O . LEU A 1 104 ? -2.514 -16.195 -8.770 1.00 89.12 104 LEU A O 1
ATOM 852 N N . GLU A 1 105 ? -2.158 -17.770 -10.330 1.00 81.25 105 GLU A N 1
ATOM 853 C CA . GLU A 1 105 ? -2.959 -18.848 -9.712 1.00 81.25 105 GLU A CA 1
ATOM 854 C C . GLU A 1 105 ? -2.703 -19.077 -8.205 1.00 81.25 105 GLU A C 1
ATOM 856 O O . GLU A 1 105 ? -3.572 -19.558 -7.479 1.00 81.25 105 GLU A O 1
ATOM 861 N N . TYR A 1 106 ? -1.521 -18.715 -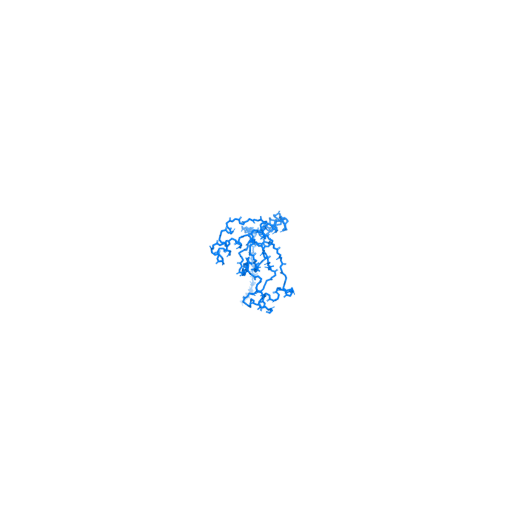7.697 1.00 83.25 106 TYR A N 1
ATOM 862 C CA . TYR A 1 106 ? -1.163 -18.831 -6.278 1.00 83.25 106 TYR A CA 1
ATOM 863 C C . TYR A 1 106 ? -1.663 -17.662 -5.408 1.00 83.25 106 TYR A C 1
ATOM 865 O O . TYR A 1 106 ? -1.558 -17.706 -4.178 1.00 83.25 106 TYR A O 1
ATOM 873 N N . MET A 1 107 ? -2.171 -16.588 -6.015 1.00 84.50 107 MET A N 1
ATOM 874 C CA . MET A 1 107 ? -2.693 -15.434 -5.297 1.00 84.50 107 MET A CA 1
ATOM 875 C C . MET A 1 107 ? -4.163 -15.629 -4.958 1.00 84.50 107 MET A C 1
ATOM 877 O O . MET A 1 107 ? -5.046 -15.523 -5.804 1.00 84.50 107 MET A O 1
ATOM 881 N N . VAL A 1 108 ? -4.437 -15.832 -3.671 1.00 86.50 108 VAL A N 1
ATOM 882 C CA . VAL A 1 108 ? -5.815 -15.849 -3.181 1.00 86.50 108 VAL A CA 1
ATOM 883 C C . VAL A 1 108 ? -6.362 -14.413 -3.200 1.00 86.50 108 VAL A C 1
ATOM 885 O O . VAL A 1 108 ? -5.766 -13.538 -2.552 1.00 86.50 108 VAL A O 1
ATOM 888 N N . PRO A 1 109 ? -7.469 -14.156 -3.922 1.00 87.50 109 PRO A N 1
ATOM 889 C CA . PRO A 1 109 ? -8.048 -12.827 -4.036 1.00 87.50 109 PRO A CA 1
ATOM 890 C C . PRO A 1 109 ? -8.666 -12.360 -2.719 1.00 87.50 109 PRO A C 1
ATOM 892 O O . PRO A 1 109 ? -9.078 -13.159 -1.877 1.00 87.50 109 PRO A O 1
ATOM 895 N N . SER A 1 110 ? -8.768 -11.042 -2.576 1.00 91.88 110 SER A N 1
ATOM 896 C CA . SER A 1 110 ? -9.384 -10.379 -1.426 1.00 91.88 110 SER A CA 1
ATOM 897 C C . SER A 1 110 ? -10.362 -9.299 -1.888 1.00 91.88 110 SER A C 1
ATOM 899 O O . SER A 1 110 ? -10.414 -8.955 -3.066 1.00 91.88 110 SER A O 1
ATOM 901 N N . ASP A 1 111 ? -11.155 -8.767 -0.965 1.00 92.62 111 ASP A N 1
ATOM 902 C CA . ASP A 1 111 ? -12.013 -7.596 -1.204 1.00 92.62 111 ASP A CA 1
ATOM 903 C C . ASP A 1 111 ? -11.224 -6.284 -1.055 1.00 92.62 111 ASP A C 1
ATOM 905 O O . ASP A 1 111 ? -11.727 -5.192 -1.333 1.00 92.62 111 ASP A O 1
ATOM 909 N N . TYR A 1 112 ? -9.969 -6.394 -0.613 1.00 94.44 112 TYR A N 1
ATOM 910 C CA . TYR A 1 112 ? -9.040 -5.298 -0.373 1.00 94.44 112 TYR A CA 1
ATOM 911 C C . TYR A 1 112 ? -7.838 -5.418 -1.313 1.00 94.44 112 TYR A C 1
ATOM 913 O O . TYR A 1 112 ? -6.703 -5.660 -0.893 1.00 94.44 112 TYR A O 1
ATOM 921 N N . MET A 1 113 ? -8.117 -5.300 -2.609 1.00 95.31 113 MET A N 1
ATOM 922 C CA . MET A 1 113 ? -7.111 -5.324 -3.667 1.00 95.31 113 MET A CA 1
ATOM 923 C C . MET A 1 113 ? -6.928 -3.934 -4.254 1.00 95.31 113 MET A C 1
ATOM 925 O O . MET A 1 113 ? -7.901 -3.230 -4.521 1.00 95.31 113 MET A O 1
ATOM 929 N N . TYR A 1 114 ? -5.675 -3.561 -4.481 1.00 96.50 114 TYR A N 1
ATOM 930 C CA . TYR A 1 114 ? -5.314 -2.260 -5.018 1.00 96.50 114 TYR A CA 1
ATOM 931 C C . TYR A 1 114 ? -4.255 -2.409 -6.106 1.00 96.50 114 TYR A C 1
ATOM 933 O O . TYR A 1 114 ? -3.328 -3.208 -5.974 1.00 96.50 114 TYR A O 1
ATOM 941 N N . VAL A 1 115 ? -4.368 -1.606 -7.161 1.00 96.69 115 VAL A N 1
ATOM 942 C CA . VAL A 1 115 ? -3.258 -1.346 -8.082 1.00 96.69 115 VAL A CA 1
ATOM 943 C C . VAL A 1 115 ? -2.637 -0.019 -7.689 1.00 96.69 115 VAL A C 1
ATOM 945 O O . VAL A 1 115 ? -3.344 0.972 -7.538 1.00 96.69 115 VAL A O 1
ATOM 948 N N . VAL A 1 116 ? -1.319 -0.002 -7.523 1.00 97.06 116 VAL A N 1
ATOM 949 C CA . VAL A 1 116 ? -0.539 1.186 -7.171 1.00 97.06 116 VAL A CA 1
ATOM 950 C C . VAL A 1 116 ? 0.446 1.481 -8.287 1.00 97.06 116 VAL A C 1
ATOM 952 O O . VAL A 1 116 ? 1.171 0.596 -8.739 1.00 97.06 116 VAL A O 1
ATOM 955 N N . LYS A 1 117 ? 0.503 2.738 -8.713 1.00 97.19 117 LYS A N 1
ATOM 956 C CA . LYS A 1 117 ? 1.433 3.236 -9.721 1.00 97.19 117 LYS A CA 1
ATOM 957 C C . LYS A 1 117 ? 2.342 4.280 -9.091 1.00 97.19 117 LYS A C 1
ATOM 959 O O . LYS A 1 117 ? 1.871 5.275 -8.545 1.00 97.19 117 LYS A O 1
ATOM 964 N N . THR A 1 118 ? 3.650 4.067 -9.177 1.00 96.31 118 THR A N 1
ATOM 965 C CA . THR A 1 118 ? 4.643 4.964 -8.577 1.00 96.31 118 THR A CA 1
ATOM 966 C C . THR A 1 118 ? 5.941 4.926 -9.376 1.00 96.31 118 THR A C 1
ATOM 968 O O . THR A 1 118 ? 6.518 3.862 -9.593 1.00 96.31 118 THR A O 1
ATOM 971 N N . GLY A 1 119 ? 6.383 6.077 -9.890 1.00 93.00 119 GLY A N 1
ATOM 972 C CA . GLY A 1 119 ? 7.531 6.136 -10.800 1.00 93.00 119 GLY A CA 1
ATOM 973 C C . GLY A 1 119 ? 7.389 5.141 -11.972 1.00 93.00 119 GLY A C 1
ATOM 974 O O . GLY A 1 119 ? 6.354 5.154 -12.643 1.00 93.00 119 GLY A O 1
ATOM 975 N N . PRO A 1 120 ? 8.386 4.267 -12.224 1.00 94.50 120 PRO A N 1
ATOM 976 C CA . PRO A 1 120 ? 8.314 3.233 -13.258 1.00 94.50 120 PRO A CA 1
ATOM 977 C C . PRO A 1 120 ? 7.611 1.942 -12.799 1.00 94.50 120 PRO A C 1
ATOM 979 O O . PRO A 1 120 ? 7.616 0.962 -13.537 1.00 94.50 120 PRO A O 1
ATOM 982 N N . TYR A 1 121 ? 7.039 1.888 -11.596 1.00 96.25 121 TYR A N 1
ATOM 983 C CA . TYR A 1 121 ? 6.496 0.660 -11.018 1.00 96.25 121 TYR A CA 1
ATOM 984 C C . TYR A 1 121 ? 4.967 0.637 -11.047 1.00 96.25 121 TYR A C 1
ATOM 986 O O . TYR A 1 121 ? 4.300 1.630 -10.743 1.00 96.25 121 TYR A O 1
ATOM 994 N N . LEU A 1 122 ? 4.422 -0.535 -11.362 1.00 96.81 122 LEU A N 1
ATOM 995 C CA . LEU A 1 122 ? 3.039 -0.931 -11.130 1.00 96.81 122 LEU A CA 1
ATOM 996 C C . LEU A 1 122 ? 3.023 -2.088 -10.136 1.00 96.81 122 LEU A C 1
ATOM 998 O O . LEU A 1 122 ? 3.775 -3.048 -10.283 1.00 96.81 122 LEU A O 1
ATOM 1002 N N . ILE A 1 123 ? 2.182 -1.990 -9.115 1.00 95.94 123 ILE A N 1
ATOM 1003 C CA . ILE A 1 123 ? 2.135 -2.942 -8.013 1.00 95.94 123 ILE A CA 1
ATOM 1004 C C . ILE A 1 123 ? 0.696 -3.391 -7.801 1.00 95.94 123 ILE A C 1
ATOM 1006 O O . ILE A 1 123 ? -0.176 -2.564 -7.555 1.00 95.94 123 ILE A O 1
ATOM 1010 N N . LEU A 1 124 ? 0.458 -4.699 -7.849 1.00 96.31 124 LEU A N 1
ATOM 1011 C CA . LEU A 1 124 ? -0.753 -5.309 -7.309 1.00 96.31 124 LEU A CA 1
ATOM 1012 C C . LEU A 1 124 ? -0.537 -5.574 -5.820 1.00 96.31 124 LEU A C 1
ATOM 1014 O O . LEU A 1 124 ? 0.387 -6.301 -5.459 1.00 96.31 124 LEU A O 1
ATOM 1018 N N . ALA A 1 125 ? -1.395 -5.010 -4.978 1.00 95.44 125 ALA A N 1
ATOM 1019 C CA . ALA A 1 125 ? -1.386 -5.156 -3.530 1.00 95.44 125 ALA A CA 1
ATOM 1020 C C . ALA A 1 125 ? -2.669 -5.852 -3.068 1.00 95.44 125 ALA A C 1
ATOM 1022 O O . ALA A 1 125 ? -3.766 -5.369 -3.346 1.00 95.44 125 ALA A O 1
ATOM 1023 N N . ILE A 1 126 ? -2.542 -6.970 -2.352 1.00 94.62 126 ILE A N 1
ATOM 1024 C CA . ILE A 1 126 ? -3.680 -7.724 -1.813 1.00 94.62 126 ILE A CA 1
ATOM 1025 C C . ILE A 1 126 ? -3.533 -7.824 -0.290 1.00 94.62 126 ILE A C 1
ATOM 1027 O O . ILE A 1 126 ? -2.549 -8.373 0.218 1.00 94.62 126 ILE A O 1
ATOM 1031 N N . TYR A 1 127 ? -4.530 -7.311 0.431 1.00 93.44 127 TYR A N 1
ATOM 1032 C CA . TYR A 1 127 ? -4.621 -7.351 1.894 1.00 93.44 127 TYR A CA 1
ATOM 1033 C C . TYR A 1 127 ? -5.697 -8.347 2.343 1.00 93.44 127 TYR A C 1
ATOM 1035 O O . TYR A 1 127 ? -6.767 -8.374 1.746 1.00 93.44 127 TYR A O 1
ATOM 1043 N N . GLU A 1 128 ? -5.491 -9.132 3.405 1.00 89.44 128 GLU A N 1
ATOM 1044 C CA . GLU A 1 128 ? -6.563 -9.982 3.976 1.00 89.44 128 GLU A CA 1
ATOM 1045 C C . GLU A 1 128 ? -7.578 -9.209 4.834 1.00 89.44 128 GLU A C 1
ATOM 1047 O O . GLU A 1 128 ? -8.684 -9.693 5.063 1.00 89.44 128 GLU A O 1
ATOM 1052 N N . GLY A 1 129 ? -7.236 -8.001 5.287 1.00 90.25 129 GLY A N 1
ATOM 1053 C CA . GLY A 1 129 ? -8.118 -7.125 6.064 1.00 90.25 129 GLY A CA 1
ATOM 1054 C C . GLY A 1 129 ? -8.234 -5.731 5.455 1.00 90.25 129 GLY A C 1
ATOM 1055 O O . GLY A 1 129 ? -7.477 -5.394 4.552 1.00 90.25 129 GLY A O 1
ATOM 1056 N N . ASP A 1 130 ? -9.163 -4.923 5.973 1.00 92.56 130 ASP A N 1
ATOM 1057 C CA . ASP A 1 130 ? -9.440 -3.565 5.486 1.00 92.56 130 ASP A CA 1
ATOM 1058 C C . ASP A 1 130 ? -8.266 -2.601 5.785 1.00 92.56 130 ASP A C 1
ATOM 1060 O O . ASP A 1 130 ? -8.097 -2.184 6.942 1.00 92.56 130 ASP A O 1
ATOM 1064 N N . PRO A 1 131 ? -7.465 -2.207 4.772 1.00 91.94 131 PRO A N 1
ATOM 1065 C CA . PRO A 1 131 ? -6.297 -1.351 4.960 1.00 91.94 131 PRO A CA 1
ATOM 1066 C C . PRO A 1 131 ? -6.671 0.120 5.176 1.00 91.94 131 PRO A C 1
ATOM 1068 O O . PRO A 1 131 ? -5.805 0.930 5.501 1.00 91.94 131 PRO A O 1
ATOM 1071 N N . GLU A 1 132 ? -7.940 0.496 5.014 1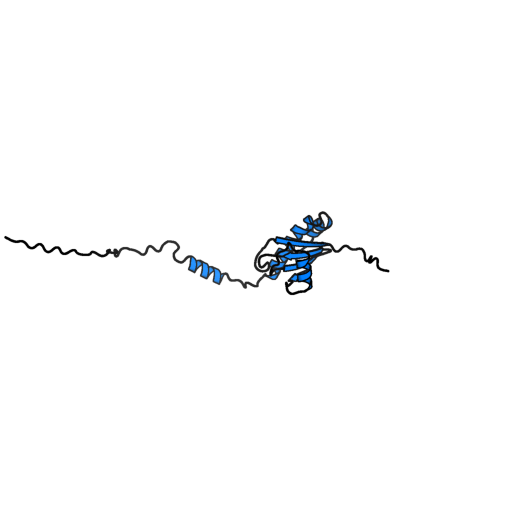.00 91.06 132 GLU A N 1
ATOM 1072 C CA . GLU A 1 132 ? -8.422 1.822 5.398 1.00 91.06 132 GLU A CA 1
ATOM 1073 C C . GLU A 1 132 ? -8.716 1.880 6.896 1.00 91.06 132 GLU A C 1
ATOM 1075 O O . GLU A 1 132 ? -8.638 2.949 7.505 1.00 91.06 132 GLU A O 1
ATOM 1080 N N . ARG A 1 133 ? -9.047 0.744 7.521 1.00 86.75 133 ARG A N 1
ATOM 1081 C CA . ARG A 1 133 ? -9.366 0.660 8.955 1.00 86.75 133 ARG A CA 1
ATOM 1082 C C . ARG A 1 133 ? -8.159 0.350 9.821 1.00 86.75 133 ARG A C 1
ATOM 1084 O O . ARG A 1 133 ? -8.046 0.922 10.903 1.00 86.75 133 ARG A O 1
ATOM 1091 N N . PHE A 1 134 ? -7.278 -0.528 9.359 1.00 85.38 134 PHE A N 1
ATOM 1092 C CA . PHE A 1 134 ? -6.193 -1.071 10.168 1.00 85.38 134 PHE A CA 1
ATOM 1093 C C . PHE A 1 134 ? -4.834 -0.789 9.535 1.00 85.38 134 PHE A C 1
ATOM 1095 O O . PHE A 1 134 ? -4.710 -0.725 8.316 1.00 85.38 134 PHE A O 1
ATOM 1102 N N . LEU A 1 135 ? -3.798 -0.645 10.362 1.00 82.94 135 LEU A N 1
ATOM 1103 C CA . LEU A 1 135 ? -2.420 -0.697 9.881 1.00 82.94 135 LEU A CA 1
ATOM 1104 C C . LEU A 1 135 ? -2.074 -2.161 9.621 1.00 82.94 135 LEU A C 1
ATOM 1106 O O . LEU A 1 135 ? -2.056 -2.960 10.556 1.00 82.94 135 LEU A O 1
ATOM 1110 N N . LEU A 1 136 ? -1.844 -2.502 8.359 1.00 83.00 136 LEU A N 1
ATOM 1111 C CA . LEU A 1 136 ? -1.639 -3.873 7.911 1.00 83.00 136 LEU A CA 1
ATOM 1112 C C . LEU A 1 136 ? -0.346 -3.949 7.116 1.00 83.00 136 LEU A C 1
ATOM 1114 O O . LEU A 1 136 ? -0.091 -3.121 6.238 1.00 83.00 136 LEU A O 1
ATOM 1118 N N . ASP A 1 137 ? 0.445 -4.979 7.388 1.00 76.31 137 ASP A N 1
ATOM 1119 C CA . ASP A 1 137 ? 1.488 -5.369 6.454 1.00 76.31 137 ASP A CA 1
ATOM 1120 C C . ASP A 1 137 ? 0.824 -6.104 5.287 1.00 76.31 137 ASP A C 1
ATOM 1122 O O . ASP A 1 137 ? -0.067 -6.938 5.472 1.00 76.31 137 ASP A O 1
ATOM 1126 N N . VAL A 1 138 ? 1.216 -5.750 4.065 1.00 71.44 138 VAL A N 1
ATOM 1127 C CA . VAL A 1 138 ? 0.647 -6.390 2.882 1.00 71.44 138 VAL A CA 1
ATOM 1128 C C . VAL A 1 138 ? 1.172 -7.823 2.792 1.00 71.44 138 VAL A C 1
ATOM 1130 O O . VAL A 1 138 ? 2.359 -8.076 3.014 1.00 71.44 138 VAL A O 1
ATOM 1133 N N . GLN A 1 139 ? 0.295 -8.766 2.462 1.00 77.50 139 GLN A N 1
ATOM 1134 C CA . GLN A 1 139 ? 0.647 -10.187 2.500 1.00 77.50 139 GLN A CA 1
ATOM 1135 C C . GLN A 1 139 ? 1.004 -10.738 1.126 1.00 77.50 139 GLN A C 1
ATOM 1137 O O . GLN A 1 139 ? 1.871 -11.603 1.025 1.00 77.50 139 GLN A O 1
ATOM 1142 N N . ARG A 1 140 ? 0.354 -10.249 0.063 1.00 89.25 140 ARG A N 1
ATOM 1143 C CA . ARG A 1 140 ? 0.604 -10.711 -1.307 1.00 89.25 140 ARG A CA 1
ATOM 1144 C C . ARG A 1 140 ? 0.782 -9.515 -2.229 1.00 89.25 140 ARG A C 1
ATOM 1146 O O . ARG A 1 140 ? -0.052 -8.609 -2.249 1.00 89.25 140 ARG A O 1
ATOM 1153 N N . VAL A 1 141 ? 1.887 -9.523 -2.971 1.00 93.25 141 VAL A N 1
ATOM 1154 C CA . VAL A 1 141 ? 2.282 -8.422 -3.853 1.00 93.25 141 VAL A CA 1
ATOM 1155 C C . VAL A 1 141 ? 2.828 -8.968 -5.157 1.00 93.25 141 VAL A C 1
ATOM 1157 O O . VAL A 1 141 ? 3.563 -9.955 -5.155 1.00 93.25 141 VAL A O 1
ATOM 1160 N N . LYS A 1 142 ? 2.510 -8.300 -6.266 1.00 94.56 142 LYS A N 1
ATOM 1161 C CA . LYS A 1 142 ? 3.223 -8.466 -7.534 1.00 94.56 142 LYS A CA 1
ATOM 1162 C C . LYS A 1 142 ? 3.697 -7.105 -8.018 1.00 94.56 142 LYS A C 1
ATOM 1164 O O . LYS A 1 142 ? 2.887 -6.191 -8.131 1.00 94.56 142 LYS A O 1
ATOM 1169 N N . VAL A 1 143 ? 4.988 -6.981 -8.316 1.00 95.06 143 VAL A N 1
ATOM 1170 C CA . VAL A 1 143 ? 5.578 -5.765 -8.887 1.00 95.06 143 VAL A CA 1
ATOM 1171 C C . VAL A 1 143 ? 5.871 -5.993 -10.367 1.00 95.06 143 VAL A C 1
ATOM 1173 O O . VAL A 1 143 ? 6.361 -7.049 -10.763 1.00 95.06 143 VAL A O 1
ATOM 1176 N N . VAL A 1 144 ? 5.558 -4.991 -11.181 1.00 94.62 144 VAL A N 1
ATOM 1177 C CA . VAL A 1 144 ? 5.901 -4.897 -12.599 1.00 94.62 144 VAL A CA 1
ATOM 1178 C C . VAL A 1 144 ? 6.621 -3.572 -12.806 1.00 94.62 144 VAL A C 1
ATOM 1180 O O . VAL A 1 144 ? 6.098 -2.512 -12.458 1.00 94.62 144 VAL A O 1
ATOM 1183 N N . LYS A 1 145 ? 7.822 -3.616 -13.377 1.00 93.25 145 LYS A N 1
ATOM 1184 C CA . LYS A 1 145 ? 8.552 -2.418 -13.789 1.00 93.25 145 LYS A CA 1
ATOM 1185 C C . LYS A 1 145 ? 8.233 -2.140 -15.254 1.00 93.25 145 LYS A C 1
ATOM 1187 O O . LYS A 1 145 ? 8.372 -3.018 -16.096 1.00 93.25 145 LYS A O 1
ATOM 1192 N N . LYS A 1 146 ? 7.764 -0.933 -15.555 1.00 87.06 146 LYS A N 1
ATOM 1193 C CA . LYS A 1 146 ? 7.639 -0.453 -16.928 1.00 87.06 146 LYS A CA 1
ATOM 1194 C C . LYS A 1 146 ? 9.028 -0.065 -17.414 1.00 87.06 146 LYS A C 1
ATOM 1196 O O . LYS A 1 146 ? 9.555 0.970 -17.005 1.00 87.06 146 LYS A O 1
ATOM 1201 N N . ASP A 1 147 ? 9.607 -0.895 -18.268 1.00 76.12 147 ASP A N 1
ATOM 1202 C CA . ASP A 1 147 ? 10.847 -0.558 -18.953 1.00 76.12 147 ASP A CA 1
ATOM 1203 C C . ASP A 1 147 ? 10.601 0.563 -19.969 1.00 76.12 147 ASP A C 1
ATOM 1205 O O . ASP A 1 147 ? 9.615 0.575 -20.708 1.00 76.12 147 ASP A O 1
ATOM 1209 N N . SER A 1 148 ? 11.505 1.538 -20.001 1.00 54.91 148 SER A N 1
ATOM 1210 C CA . SER A 1 148 ? 11.537 2.591 -21.014 1.00 54.91 148 SER A CA 1
ATOM 1211 C C . SER A 1 148 ? 12.339 2.126 -22.240 1.00 54.91 148 SER A C 1
ATOM 1213 O O . SER A 1 148 ? 13.415 2.663 -22.479 1.00 54.91 148 SER A O 1
ATOM 1215 N N . ALA A 1 149 ? 11.864 1.084 -22.934 1.00 47.47 149 ALA A N 1
ATOM 1216 C CA . ALA A 1 149 ? 12.243 0.571 -24.274 1.00 47.47 149 ALA A CA 1
ATOM 1217 C C . ALA A 1 149 ? 11.761 -0.898 -24.329 1.00 47.47 149 ALA A C 1
ATOM 1219 O O . ALA A 1 149 ? 11.976 -1.621 -23.367 1.00 47.47 149 ALA A O 1
ATOM 1220 N N . THR A 1 150 ? 11.051 -1.422 -25.330 1.00 43.69 150 THR A N 1
ATOM 1221 C CA . THR A 1 150 ? 11.172 -1.215 -26.775 1.00 43.69 150 THR A CA 1
ATOM 1222 C C . THR A 1 150 ? 9.830 -1.552 -27.435 1.00 43.69 150 THR A C 1
ATOM 1224 O O . THR A 1 150 ? 9.250 -2.605 -27.176 1.00 43.69 150 THR A O 1
ATOM 1227 N N . SER A 1 151 ? 9.335 -0.676 -28.307 1.00 46.16 151 SER A N 1
ATOM 1228 C CA . SER A 1 151 ? 8.310 -1.011 -29.295 1.00 46.16 151 SER A CA 1
ATOM 1229 C C . SER A 1 151 ? 8.955 -1.798 -30.440 1.00 46.16 151 SER A C 1
ATOM 1231 O O . SER A 1 151 ? 9.080 -1.271 -31.537 1.00 46.16 151 SER A O 1
ATOM 1233 N N . ASP A 1 152 ? 9.388 -3.027 -30.180 1.00 46.88 152 ASP A N 1
ATOM 1234 C CA . ASP A 1 152 ? 9.754 -3.973 -31.235 1.00 46.88 152 ASP A CA 1
ATOM 1235 C C . ASP A 1 152 ? 8.704 -5.080 -31.222 1.00 46.88 152 ASP A C 1
ATOM 1237 O O . ASP A 1 152 ? 8.873 -6.134 -30.614 1.00 46.88 152 ASP A O 1
ATOM 1241 N N . HIS A 1 153 ? 7.570 -4.799 -31.864 1.00 45.69 153 HIS A N 1
ATOM 1242 C CA . HIS A 1 153 ? 6.761 -5.860 -32.448 1.00 45.69 153 HIS A CA 1
ATOM 1243 C C . HIS A 1 153 ? 7.500 -6.332 -33.707 1.00 45.69 153 HIS A C 1
ATOM 1245 O O . HIS A 1 153 ? 7.619 -5.540 -34.644 1.00 45.69 153 HIS A O 1
ATOM 1251 N N . PRO A 1 154 ? 7.993 -7.579 -33.777 1.00 51.38 154 PRO A N 1
ATOM 1252 C CA . PRO A 1 154 ? 8.493 -8.133 -35.017 1.00 51.38 154 PRO A CA 1
ATOM 1253 C C . PRO A 1 154 ? 7.304 -8.754 -35.751 1.00 51.38 154 PRO A C 1
ATOM 1255 O O . PRO A 1 154 ? 7.148 -9.963 -35.734 1.00 51.38 154 PRO A O 1
ATOM 1258 N N . ASP A 1 155 ? 6.445 -7.929 -36.345 1.00 50.88 155 ASP A N 1
ATOM 1259 C CA . ASP A 1 155 ? 5.442 -8.398 -37.307 1.00 50.88 155 ASP A CA 1
ATOM 1260 C C . ASP A 1 155 ? 5.303 -7.362 -38.430 1.00 50.88 155 ASP A C 1
ATOM 1262 O O . ASP A 1 155 ? 4.442 -6.479 -38.411 1.00 50.88 155 ASP A O 1
ATOM 1266 N N . SER A 1 156 ? 6.209 -7.451 -39.404 1.00 43.50 156 SER A N 1
ATOM 1267 C CA . SER A 1 156 ? 6.039 -7.009 -40.797 1.00 43.50 156 SER A CA 1
ATOM 1268 C C . SER A 1 156 ? 6.997 -7.788 -41.689 1.00 43.50 156 SER A C 1
ATOM 1270 O O . SER A 1 156 ? 8.209 -7.788 -41.376 1.00 43.50 156 SER A O 1
#

Foldseek 3Di:
DDDDDDDDDDPDDDDDDPPPPVPVPVCVCVVVVVVVVVVVPDDPLQVCLVVLLLVLVLVQQLPVQCVVPVPPSNVQNVVDDRPQKDKDQDDCVDPVNVVVCVVVVVDDAESRWMWMGHDQKTKIFHDNDRSSRDNDHTDDMDIDGNDPDDPDPPDD

Secondary structure (DSSP, 8-state):
-----------------TT------TTTTHHHHHHHHHHHT---TTTTHHHHHHHHHHHHHHHHHHHH-TTHHHHHHHH--TTSSEEEEE-TTSHHHHHHHHHTTT----SEEEEEEETTEEEEEEESS-TTTS-----EEEEEE--S--------

Sequence (156 aa):
MLVLLYIFTAFQGPQISPWAKIVEQPGAKLDQEYYDSYLDSKKNPDAGKKERLENNLLRMLKSILPREDTFGGADYAKKVKPGDFEYEKIDRESMYTRGILHELEYMVPSDYMYVVKTGPYLILAIYEGDPERFLLDVQRVKVVKKDSATSDHPDS

Radius of gyration: 32.84 Å; chains: 1; bounding box: 66×61×120 Å

pLDDT: mean 80.2, std 18.35, range [38.78, 97.31]